Protein AF-A0A9D0N585-F1 (afdb_monomer_lite)

Structure (mmCIF, N/CA/C/O backbone):
data_AF-A0A9D0N585-F1
#
_entry.id   AF-A0A9D0N585-F1
#
loop_
_atom_site.group_PDB
_atom_site.id
_atom_site.type_symbol
_atom_site.label_atom_id
_atom_site.label_alt_id
_atom_site.label_comp_id
_atom_site.label_asym_id
_atom_site.label_entity_id
_atom_site.label_seq_id
_atom_site.pdbx_PDB_ins_code
_atom_site.Cartn_x
_atom_site.Cartn_y
_atom_site.Cartn_z
_atom_site.occupancy
_atom_site.B_iso_or_equiv
_atom_site.auth_seq_id
_atom_site.auth_comp_id
_atom_site.auth_asym_id
_atom_site.auth_atom_id
_atom_site.pdbx_PDB_model_num
ATOM 1 N N . MET A 1 1 ? -32.429 2.921 0.649 1.00 47.47 1 MET A N 1
ATOM 2 C CA . MET A 1 1 ? -32.322 4.046 1.607 1.00 47.47 1 MET A CA 1
ATOM 3 C C . MET A 1 1 ? -30.871 4.127 2.064 1.00 47.47 1 MET A C 1
ATOM 5 O O . MET A 1 1 ? -30.439 3.234 2.783 1.00 47.47 1 MET A O 1
ATOM 9 N N . SER A 1 2 ? -30.091 5.106 1.595 1.00 68.81 2 SER A N 1
ATOM 10 C CA . SER A 1 2 ? -28.713 5.315 2.069 1.00 68.81 2 SER A CA 1
ATOM 11 C C . SER A 1 2 ? -28.744 5.973 3.449 1.00 68.81 2 SER A C 1
ATOM 13 O O . SER A 1 2 ? -29.383 7.010 3.616 1.00 68.81 2 SER A O 1
ATOM 15 N N . LYS A 1 3 ? -28.075 5.383 4.443 1.00 78.12 3 LYS A N 1
ATOM 16 C CA . LYS A 1 3 ? -27.885 6.027 5.748 1.00 78.12 3 LYS A CA 1
ATOM 17 C C . LYS A 1 3 ? -26.830 7.125 5.617 1.00 78.12 3 LYS A C 1
ATOM 19 O O . LYS A 1 3 ? -25.709 6.847 5.205 1.00 78.12 3 LYS A O 1
ATOM 24 N N . THR A 1 4 ? -27.193 8.353 5.967 1.00 83.00 4 THR A N 1
ATOM 25 C CA . THR A 1 4 ? -26.266 9.480 6.125 1.00 83.00 4 THR A CA 1
ATOM 26 C C . THR A 1 4 ? -25.706 9.483 7.541 1.00 83.00 4 THR A C 1
ATOM 28 O O . THR A 1 4 ? -26.479 9.440 8.496 1.00 83.00 4 THR A O 1
ATOM 31 N N . TYR A 1 5 ? -24.381 9.545 7.664 1.00 85.00 5 TYR A N 1
ATOM 32 C CA . TYR A 1 5 ? -23.670 9.616 8.940 1.00 85.00 5 TYR A CA 1
ATOM 33 C C . TYR A 1 5 ? -23.118 11.025 9.164 1.00 85.00 5 TYR A C 1
ATOM 35 O O . TYR A 1 5 ? -22.679 11.692 8.227 1.00 85.00 5 TYR A O 1
ATOM 43 N N . THR A 1 6 ? -23.116 11.470 10.414 1.00 88.62 6 THR A N 1
ATOM 44 C CA . THR A 1 6 ? -22.455 12.699 10.857 1.00 88.62 6 THR A CA 1
ATOM 45 C C . THR A 1 6 ? -20.938 12.509 10.953 1.00 88.62 6 THR A C 1
ATOM 47 O O . THR A 1 6 ? -20.429 11.395 11.090 1.00 88.62 6 THR A O 1
ATOM 50 N N . LEU A 1 7 ? -20.188 13.615 10.926 1.00 82.75 7 LEU A N 1
ATOM 51 C CA . LEU A 1 7 ? -18.726 13.595 11.045 1.00 82.75 7 LEU A CA 1
ATOM 52 C C . LEU A 1 7 ? -18.251 12.934 12.353 1.00 82.75 7 LEU A C 1
ATOM 54 O O . LEU A 1 7 ? -17.238 12.237 12.368 1.00 82.75 7 LEU A O 1
ATOM 58 N N . GLU A 1 8 ? -18.984 13.126 13.450 1.00 83.44 8 GLU A N 1
ATOM 59 C CA . GLU A 1 8 ? -18.677 12.478 14.727 1.00 83.44 8 GLU A CA 1
ATOM 60 C C . GLU A 1 8 ? -18.925 10.970 14.698 1.00 83.44 8 GLU A C 1
ATOM 62 O O . GLU A 1 8 ? -18.147 10.214 15.277 1.00 83.44 8 GLU A O 1
ATOM 67 N N . GLU A 1 9 ? -19.983 10.521 14.019 1.00 82.38 9 GLU A N 1
ATOM 68 C CA . GLU A 1 9 ? -20.273 9.095 13.855 1.00 82.38 9 GLU A CA 1
ATOM 69 C C . GLU A 1 9 ? -19.192 8.410 13.024 1.00 82.38 9 GLU A C 1
ATOM 71 O O . GLU A 1 9 ? -18.703 7.360 13.429 1.00 82.38 9 GLU A O 1
ATOM 76 N N . ILE A 1 10 ? -18.744 9.038 11.933 1.00 82.00 10 ILE A N 1
ATOM 77 C CA . ILE A 1 10 ? -17.650 8.523 11.096 1.00 82.00 10 ILE A CA 1
ATOM 78 C C . ILE A 1 10 ? -16.357 8.394 11.910 1.00 82.00 10 ILE A C 1
ATOM 80 O O . ILE A 1 10 ? -15.688 7.369 11.842 1.00 82.00 10 ILE A O 1
ATOM 84 N N . LYS A 1 11 ? -16.017 9.393 12.733 1.00 76.81 11 LYS A N 1
ATOM 85 C CA . LYS A 1 11 ? -14.808 9.350 13.577 1.00 76.81 11 LYS A CA 1
ATOM 86 C C . LYS A 1 11 ? -14.860 8.275 14.666 1.00 76.81 11 LYS A C 1
ATOM 88 O O . LYS A 1 11 ? -13.815 7.786 15.084 1.00 76.81 11 LYS A O 1
ATOM 93 N N . LYS A 1 12 ? -16.057 7.927 15.146 1.00 76.81 12 LYS A N 1
ATOM 94 C CA . LYS A 1 12 ? -16.276 6.874 16.153 1.00 76.81 12 LYS A CA 1
ATOM 95 C C . LYS A 1 12 ? -16.377 5.480 15.536 1.00 76.81 12 LYS A C 1
ATOM 97 O O . LYS A 1 12 ? -16.323 4.492 16.271 1.00 76.81 12 LYS A O 1
ATOM 102 N N . MET A 1 13 ? -16.530 5.372 14.215 1.00 81.56 13 MET A N 1
ATOM 103 C CA . MET A 1 13 ? -16.482 4.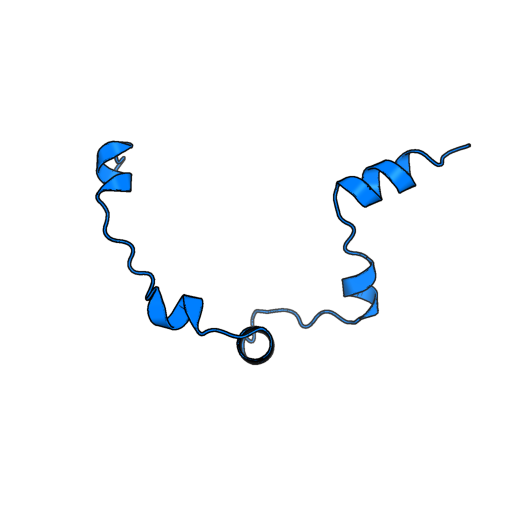082 13.544 1.00 81.56 13 MET A CA 1
ATOM 104 C C . MET A 1 13 ? -15.092 3.482 13.725 1.00 81.56 13 MET A C 1
ATOM 106 O O . MET A 1 13 ? -14.080 4.042 13.311 1.00 81.56 13 MET A O 1
ATOM 110 N N . LYS A 1 14 ? -15.054 2.322 14.379 1.00 69.12 14 LYS A N 1
ATOM 111 C CA . LYS A 1 14 ? -13.821 1.571 14.575 1.00 69.12 14 LYS A CA 1
ATOM 112 C C . LYS A 1 14 ? -13.296 1.175 13.197 1.00 69.12 14 LYS A C 1
ATOM 114 O O . LYS A 1 1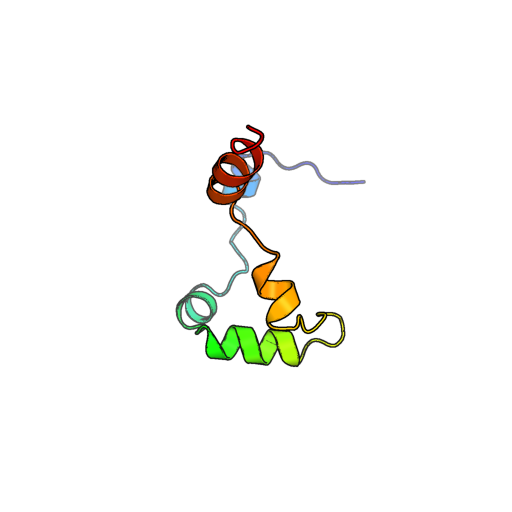4 ? -14.010 0.511 12.442 1.00 69.12 14 LYS A O 1
ATOM 119 N N . SER A 1 15 ? -12.074 1.595 12.876 1.00 71.06 15 SER A N 1
ATOM 120 C CA . SER A 1 15 ? -11.407 1.126 11.667 1.00 71.06 15 SER A CA 1
ATOM 121 C C . SER A 1 15 ? -11.374 -0.402 11.697 1.00 71.06 15 SER A C 1
ATOM 123 O O . SER A 1 15 ? -10.979 -0.998 12.700 1.00 71.06 15 SER A O 1
ATOM 125 N N . LYS A 1 16 ? -11.852 -1.033 10.623 1.00 75.81 16 LYS A N 1
ATOM 126 C CA . LYS A 1 16 ? -11.716 -2.483 10.428 1.00 75.81 16 LYS A CA 1
ATOM 127 C C . LYS A 1 16 ? -10.324 -2.854 9.920 1.00 75.81 16 LYS A C 1
ATOM 129 O O . LYS A 1 16 ? -10.047 -4.036 9.756 1.00 75.81 16 LYS A O 1
ATOM 134 N N . THR A 1 17 ? -9.486 -1.857 9.643 1.00 80.12 17 THR A N 1
ATOM 135 C CA . THR A 1 17 ? -8.113 -2.065 9.210 1.00 80.12 17 THR A CA 1
ATOM 136 C C . THR A 1 17 ? -7.343 -2.751 10.327 1.00 80.12 17 THR A C 1
ATOM 138 O O . THR A 1 17 ? -7.266 -2.238 11.445 1.00 80.12 17 THR A O 1
ATOM 141 N N . ASP A 1 18 ? -6.764 -3.900 10.006 1.00 84.06 18 ASP A N 1
ATOM 142 C CA . ASP A 1 18 ? -5.740 -4.519 10.831 1.00 84.06 18 ASP A CA 1
ATOM 143 C C . ASP A 1 18 ? -4.463 -3.678 10.710 1.00 84.06 18 ASP A C 1
ATOM 145 O O . ASP A 1 18 ? -3.726 -3.748 9.725 1.00 84.06 18 ASP A O 1
ATOM 149 N N . VAL A 1 19 ? -4.268 -2.794 11.688 1.00 84.50 19 VAL A N 1
ATOM 150 C CA . VAL A 1 19 ? -3.169 -1.821 11.701 1.00 84.50 19 VAL A CA 1
ATOM 151 C C . VAL A 1 19 ? -1.815 -2.523 11.812 1.00 84.50 19 VAL A C 1
ATOM 153 O O . VAL A 1 19 ? -0.840 -2.058 11.227 1.00 84.50 19 VAL A O 1
ATOM 156 N N . ASP A 1 20 ? -1.750 -3.653 12.515 1.00 85.25 20 ASP A N 1
ATOM 157 C CA . ASP A 1 20 ? -0.506 -4.400 12.692 1.00 85.25 20 ASP A CA 1
ATOM 158 C C . ASP A 1 20 ? -0.108 -5.115 11.404 1.00 85.25 20 ASP A C 1
ATOM 160 O O . ASP A 1 20 ? 1.070 -5.113 11.044 1.00 85.25 20 ASP A O 1
ATOM 164 N N . PHE A 1 21 ? -1.078 -5.695 10.694 1.00 85.44 21 PHE A N 1
ATOM 165 C CA . PHE A 1 21 ? -0.858 -6.246 9.359 1.00 85.44 21 PHE A CA 1
ATOM 166 C C . PHE A 1 21 ? -0.408 -5.154 8.381 1.00 85.44 21 PHE A C 1
ATOM 168 O O . PHE A 1 21 ? 0.613 -5.307 7.711 1.00 85.44 21 PHE A O 1
ATOM 175 N N . PHE A 1 22 ? -1.113 -4.018 8.359 1.00 84.81 22 PHE A N 1
ATOM 176 C CA . PHE A 1 22 ? -0.790 -2.888 7.487 1.00 84.81 22 PHE A CA 1
ATOM 177 C C . PHE A 1 22 ? 0.636 -2.372 7.718 1.00 84.81 22 PHE A C 1
ATOM 179 O O . PHE A 1 22 ? 1.412 -2.256 6.776 1.00 84.81 22 PHE A O 1
ATOM 186 N N . ASN A 1 23 ? 1.022 -2.144 8.975 1.00 85.75 23 ASN A N 1
ATOM 187 C CA . ASN A 1 23 ? 2.348 -1.622 9.314 1.00 85.75 23 ASN A CA 1
ATOM 188 C C . ASN A 1 23 ? 3.493 -2.610 9.036 1.00 85.75 23 ASN A C 1
ATOM 190 O O . ASN A 1 23 ? 4.646 -2.193 8.951 1.00 85.75 23 ASN A O 1
ATOM 194 N N . LYS A 1 24 ? 3.202 -3.912 8.940 1.00 92.88 24 LYS A N 1
ATOM 195 C CA . LYS A 1 24 ? 4.190 -4.955 8.621 1.00 92.88 24 LYS A CA 1
ATOM 196 C C . LYS A 1 24 ? 4.269 -5.277 7.131 1.00 92.88 24 LYS A C 1
ATOM 198 O O . LYS A 1 24 ? 5.179 -6.002 6.740 1.00 92.88 24 LYS A O 1
ATOM 203 N N . THR A 1 25 ? 3.332 -4.777 6.329 1.00 91.31 25 THR A N 1
ATOM 204 C CA . THR A 1 25 ? 3.286 -5.038 4.889 1.00 91.31 25 THR A CA 1
ATOM 205 C C . THR A 1 25 ? 4.476 -4.362 4.210 1.00 91.31 25 THR A C 1
ATOM 207 O O . THR A 1 25 ? 4.679 -3.157 4.352 1.00 91.31 25 THR A O 1
ATOM 210 N N . THR A 1 26 ? 5.276 -5.139 3.482 1.00 91.38 26 THR A N 1
ATOM 211 C CA . THR A 1 26 ? 6.449 -4.646 2.749 1.00 91.38 26 THR A CA 1
ATOM 212 C C . THR A 1 26 ? 6.120 -4.348 1.286 1.00 91.38 26 THR A C 1
ATOM 214 O O . THR A 1 26 ? 5.121 -4.824 0.751 1.00 91.38 26 THR A O 1
ATOM 217 N N . GLU A 1 27 ? 6.989 -3.605 0.593 1.00 84.88 27 GLU A N 1
ATOM 218 C CA . GLU A 1 27 ? 6.852 -3.367 -0.856 1.00 84.88 27 GLU A CA 1
ATOM 219 C C . GLU A 1 27 ? 6.798 -4.671 -1.662 1.00 84.88 27 GLU A C 1
ATOM 221 O O . GLU A 1 27 ? 6.050 -4.778 -2.633 1.00 84.88 27 GLU A O 1
ATOM 226 N N . LYS A 1 28 ? 7.549 -5.691 -1.229 1.00 85.75 28 LYS A N 1
ATOM 227 C CA . LYS A 1 28 ? 7.524 -7.014 -1.851 1.00 85.75 28 LYS A CA 1
ATOM 228 C C . LYS A 1 28 ? 6.151 -7.675 -1.704 1.00 85.75 28 LYS A C 1
ATOM 230 O O . LYS A 1 28 ? 5.641 -8.208 -2.685 1.00 85.75 28 LYS A O 1
ATOM 235 N N . ASP A 1 29 ? 5.550 -7.601 -0.517 1.00 85.38 29 A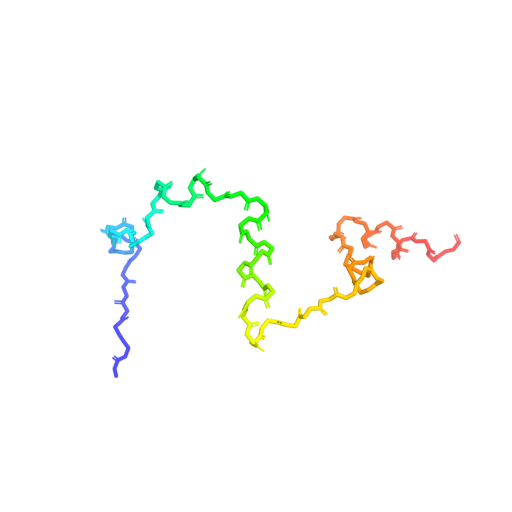SP A N 1
ATOM 236 C CA . ASP A 1 29 ? 4.218 -8.165 -0.264 1.00 85.38 29 ASP A CA 1
ATOM 237 C C . ASP A 1 29 ? 3.152 -7.467 -1.118 1.00 85.38 29 ASP A C 1
ATOM 239 O O . ASP A 1 29 ? 2.265 -8.122 -1.660 1.00 85.38 29 ASP A O 1
ATOM 243 N N . ILE A 1 30 ? 3.266 -6.144 -1.287 1.00 84.88 30 ILE A N 1
ATOM 244 C CA . ILE A 1 30 ? 2.373 -5.358 -2.152 1.00 84.88 30 ILE A CA 1
ATOM 245 C C . ILE A 1 30 ? 2.511 -5.810 -3.607 1.00 84.88 30 ILE A C 1
ATOM 247 O O . ILE A 1 30 ? 1.504 -6.020 -4.282 1.00 84.88 30 ILE A O 1
ATOM 251 N N . MET A 1 31 ? 3.743 -5.987 -4.088 1.00 82.69 31 MET A N 1
ATOM 252 C CA . MET A 1 31 ? 4.002 -6.426 -5.459 1.00 82.69 31 MET A CA 1
ATOM 253 C C . MET A 1 31 ? 3.455 -7.838 -5.709 1.00 82.69 31 MET A C 1
ATOM 255 O O . MET A 1 31 ? 2.768 -8.062 -6.701 1.00 82.69 31 MET A O 1
ATOM 259 N N . GLU A 1 32 ? 3.697 -8.784 -4.798 1.00 84.75 32 GLU A N 1
ATOM 260 C CA . GLU A 1 32 ? 3.177 -10.153 -4.915 1.00 84.75 32 GLU A CA 1
ATOM 261 C C . GLU A 1 32 ? 1.642 -10.192 -4.902 1.00 84.75 32 GLU A C 1
ATOM 263 O O . GLU A 1 32 ? 1.040 -10.907 -5.706 1.00 84.75 32 GLU A O 1
ATOM 268 N N . GLN A 1 33 ? 0.999 -9.396 -4.040 1.00 83.69 33 GLN A N 1
ATOM 269 C CA . GLN A 1 33 ? -0.462 -9.268 -4.008 1.00 83.69 33 GLN A CA 1
ATOM 270 C C . GLN A 1 33 ? -1.005 -8.672 -5.307 1.00 83.69 33 GLN A C 1
ATOM 272 O O . GLN A 1 33 ? -1.964 -9.203 -5.859 1.00 83.69 33 GLN A O 1
ATOM 277 N N . SER A 1 34 ? -0.358 -7.624 -5.818 1.00 81.31 34 SER A N 1
ATOM 278 C CA . SER A 1 34 ? -0.761 -6.945 -7.053 1.00 81.31 34 SER A CA 1
ATOM 279 C C . SER A 1 34 ? -0.634 -7.856 -8.275 1.00 81.31 34 SER A C 1
ATOM 281 O O . SER A 1 34 ? -1.510 -7.857 -9.126 1.00 81.31 34 SER A O 1
ATOM 283 N N . ILE A 1 35 ? 0.422 -8.674 -8.353 1.00 81.56 35 ILE A N 1
ATOM 284 C CA . ILE A 1 35 ? 0.600 -9.666 -9.431 1.00 81.56 35 ILE A CA 1
ATOM 285 C C . ILE A 1 35 ? -0.430 -10.800 -9.328 1.00 81.56 35 ILE A C 1
ATOM 287 O O . ILE A 1 35 ? -0.834 -11.370 -10.340 1.00 81.56 35 ILE A O 1
ATOM 291 N N . SER A 1 36 ? -0.824 -11.164 -8.107 1.00 82.25 36 SER A N 1
ATOM 292 C CA . SER A 1 36 ? -1.760 -12.267 -7.864 1.00 82.25 36 SER A CA 1
ATOM 293 C C . SER A 1 36 ? -3.219 -11.887 -8.124 1.00 82.25 36 SER A C 1
ATOM 295 O O . SER A 1 36 ? -4.062 -12.779 -8.230 1.00 82.25 36 SER A O 1
ATOM 297 N N . ASP A 1 37 ? -3.527 -10.591 -8.198 1.00 82.00 37 ASP A N 1
ATOM 298 C CA . ASP A 1 37 ? -4.868 -10.093 -8.474 1.00 82.00 37 ASP A CA 1
ATOM 299 C C . ASP A 1 37 ? -5.143 -10.112 -9.993 1.00 82.00 37 ASP A C 1
ATOM 301 O O . ASP A 1 37 ? -4.516 -9.357 -10.738 1.00 82.00 37 ASP A O 1
ATOM 305 N N 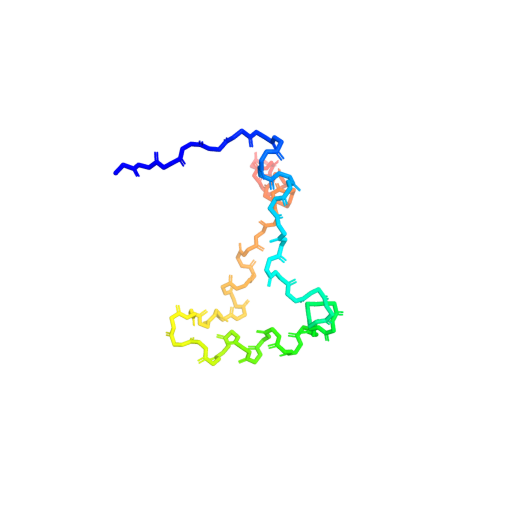. PRO A 1 38 ? -6.079 -10.953 -10.479 1.00 79.00 38 PRO A N 1
ATOM 306 C CA . PRO A 1 38 ? -6.386 -11.058 -11.905 1.00 79.00 38 PRO A CA 1
ATOM 307 C C . PRO A 1 38 ? -7.015 -9.786 -12.490 1.00 79.00 38 PRO A C 1
ATOM 309 O O . PRO A 1 38 ? -7.001 -9.623 -13.711 1.00 79.00 38 PRO A O 1
ATOM 312 N N . ASP A 1 39 ? -7.562 -8.908 -11.646 1.00 86.31 39 ASP A N 1
ATOM 313 C CA . ASP A 1 39 ? -8.150 -7.633 -12.056 1.00 86.31 39 ASP A CA 1
ATOM 314 C C . ASP A 1 39 ? -7.114 -6.495 -12.058 1.00 86.31 39 ASP A C 1
ATOM 316 O O . ASP A 1 39 ? -7.384 -5.415 -12.590 1.00 86.31 39 ASP A O 1
ATOM 320 N N . THR A 1 40 ? -5.921 -6.716 -11.490 1.00 78.12 40 THR A N 1
ATOM 321 C CA . THR A 1 40 ? -4.850 -5.718 -11.469 1.00 78.12 40 THR A CA 1
ATOM 322 C C . THR A 1 40 ? -3.999 -5.834 -12.739 1.00 78.12 40 THR A C 1
A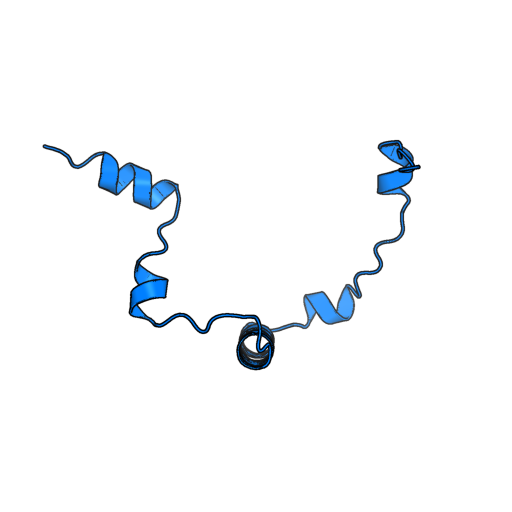TOM 324 O O . THR A 1 40 ? -3.299 -6.830 -12.931 1.00 78.12 40 THR A O 1
ATOM 327 N N . PRO A 1 41 ? -4.014 -4.829 -13.636 1.00 75.88 41 PRO A N 1
ATOM 328 C CA . PRO A 1 41 ? -3.170 -4.855 -14.821 1.00 75.88 41 PRO A CA 1
ATOM 329 C C . PRO A 1 41 ? -1.698 -4.746 -14.416 1.00 75.88 41 PRO A C 1
ATOM 331 O O . PRO A 1 41 ? -1.297 -3.826 -13.701 1.00 75.88 41 PRO A O 1
ATOM 334 N N . TYR A 1 42 ? -0.880 -5.676 -14.903 1.00 73.44 42 TYR A N 1
ATOM 335 C CA . TYR A 1 42 ? 0.565 -5.601 -14.743 1.00 73.44 42 TYR A CA 1
ATOM 336 C C . TYR A 1 42 ? 1.127 -4.558 -15.711 1.00 73.44 42 TYR A C 1
ATOM 338 O O . TYR A 1 42 ? 1.159 -4.788 -16.920 1.00 73.44 42 TYR A O 1
ATOM 346 N N . LEU A 1 43 ? 1.540 -3.409 -15.175 1.00 78.06 43 LEU A N 1
ATOM 347 C CA . LEU A 1 43 ? 2.168 -2.350 -15.958 1.00 78.06 43 LEU A CA 1
ATOM 348 C C . LEU A 1 43 ? 3.610 -2.726 -16.295 1.00 78.06 43 LEU A C 1
ATOM 350 O O . LEU A 1 43 ? 4.372 -3.192 -15.446 1.00 78.06 43 LEU A O 1
ATOM 354 N N . THR A 1 44 ? 3.994 -2.482 -17.539 1.00 81.00 44 THR A N 1
ATOM 355 C CA . THR A 1 44 ? 5.383 -2.577 -17.986 1.00 81.00 44 THR A CA 1
ATOM 356 C C . THR A 1 44 ? 6.226 -1.446 -17.398 1.00 81.00 44 THR A C 1
ATOM 358 O O . THR A 1 44 ? 5.715 -0.399 -17.002 1.00 81.00 44 THR A O 1
ATOM 361 N N . GLU A 1 45 ? 7.551 -1.618 -17.369 1.00 81.06 45 GLU A N 1
ATOM 362 C CA . GLU A 1 45 ? 8.455 -0.553 -16.913 1.00 81.06 45 GLU A CA 1
ATOM 363 C C . GLU A 1 45 ? 8.300 0.742 -17.718 1.00 81.06 45 GLU A C 1
ATOM 365 O O . GLU A 1 45 ? 8.501 1.827 -17.176 1.00 81.06 45 GLU A O 1
ATOM 370 N N . ASP A 1 46 ? 7.952 0.641 -19.001 1.00 82.62 46 ASP A N 1
ATOM 371 C CA . ASP A 1 46 ? 7.753 1.806 -19.858 1.00 82.62 46 ASP A CA 1
ATOM 372 C C . ASP A 1 46 ? 6.452 2.537 -19.515 1.00 82.62 46 ASP A C 1
ATOM 374 O O . ASP A 1 46 ? 6.473 3.756 -19.375 1.00 82.62 46 ASP A O 1
ATOM 378 N N . GLU A 1 47 ? 5.368 1.810 -19.235 1.00 80.44 47 GLU A N 1
ATOM 379 C CA . GLU A 1 47 ? 4.121 2.403 -18.734 1.00 80.44 47 GLU A CA 1
ATOM 380 C C . GLU A 1 47 ? 4.304 3.030 -17.347 1.00 80.44 47 GLU A C 1
ATOM 382 O O . GLU A 1 47 ? 3.761 4.097 -17.077 1.00 80.44 47 GLU A O 1
ATOM 387 N N . ILE A 1 48 ? 5.118 2.428 -16.470 1.00 82.88 48 ILE A N 1
ATOM 388 C CA . ILE A 1 48 ? 5.443 3.005 -15.155 1.00 82.88 48 ILE A CA 1
ATOM 389 C C . ILE A 1 48 ? 6.191 4.339 -15.309 1.00 82.88 48 ILE A C 1
ATOM 391 O O . ILE A 1 48 ? 5.927 5.276 -14.556 1.00 82.88 48 ILE A O 1
ATOM 395 N N . LYS A 1 49 ? 7.089 4.465 -16.296 1.00 83.00 49 LYS A N 1
ATOM 396 C CA . LYS A 1 49 ? 7.831 5.714 -16.567 1.00 83.00 49 LYS A CA 1
ATOM 397 C C . LYS A 1 49 ? 6.941 6.850 -17.071 1.00 83.00 49 LYS A C 1
ATOM 399 O O . LYS A 1 49 ? 7.320 8.011 -16.925 1.00 83.00 49 LYS A O 1
ATOM 404 N N . GLU A 1 50 ? 5.782 6.548 -17.656 1.00 81.19 50 GLU A N 1
ATOM 405 C CA . GLU A 1 50 ? 4.819 7.572 -18.081 1.00 81.19 50 GLU A CA 1
ATOM 406 C C . GLU A 1 50 ? 4.119 8.245 -16.889 1.00 81.19 50 GLU A C 1
ATOM 408 O O . GLU A 1 50 ? 3.653 9.387 -16.994 1.00 81.19 50 GLU A O 1
ATOM 413 N N . PHE A 1 51 ? 4.090 7.588 -15.721 1.00 81.69 51 PHE A N 1
ATOM 414 C CA . PHE A 1 51 ? 3.582 8.201 -14.501 1.00 81.69 51 PHE A CA 1
ATOM 415 C C . PHE A 1 51 ? 4.542 9.283 -14.023 1.00 81.69 51 PHE A C 1
ATOM 417 O O . PHE A 1 51 ? 5.610 9.029 -13.475 1.00 81.69 51 PHE A O 1
ATOM 424 N N . THR A 1 52 ? 4.109 10.524 -14.184 1.00 80.31 52 THR A N 1
ATOM 425 C CA . THR A 1 52 ? 4.827 11.699 -13.701 1.00 80.31 52 THR A CA 1
ATOM 426 C C . THR A 1 52 ? 4.062 12.350 -12.560 1.00 80.31 52 THR A C 1
ATOM 428 O O . THR A 1 52 ? 2.823 12.483 -12.565 1.00 80.31 52 THR A O 1
ATOM 431 N N . THR A 1 53 ? 4.806 12.789 -11.549 1.00 78.06 53 THR A N 1
ATOM 432 C CA . THR A 1 53 ? 4.222 13.524 -10.430 1.00 78.06 53 THR A CA 1
ATOM 433 C C . THR A 1 53 ? 3.611 14.842 -10.924 1.00 78.06 53 THR A C 1
ATOM 435 O O . THR A 1 53 ? 4.033 15.399 -11.942 1.00 78.06 53 THR A O 1
ATOM 438 N N . PRO A 1 54 ? 2.609 15.397 -10.221 1.00 75.75 54 PRO A N 1
ATOM 439 C CA . PRO A 1 54 ? 2.048 16.701 -10.577 1.00 75.75 54 PRO A CA 1
ATOM 440 C C . PRO A 1 54 ? 3.091 17.830 -10.625 1.00 75.75 54 PRO A C 1
ATOM 442 O O . PRO A 1 54 ? 2.925 18.791 -11.373 1.00 75.75 54 PRO A O 1
ATOM 445 N N . GLU A 1 55 ? 4.162 17.733 -9.833 1.00 77.00 55 GLU A N 1
ATOM 446 C CA . GLU A 1 55 ? 5.269 18.693 -9.848 1.00 77.00 55 GLU A CA 1
ATOM 447 C C . GLU A 1 55 ? 6.168 18.532 -11.082 1.00 77.00 55 GLU A C 1
ATOM 449 O O . GLU A 1 55 ? 6.570 19.533 -11.676 1.00 77.00 55 GLU A O 1
ATOM 454 N N . GLU A 1 56 ? 6.454 17.296 -11.499 1.00 77.94 56 GLU A N 1
ATOM 455 C CA . GLU A 1 56 ? 7.207 17.002 -12.727 1.00 77.94 56 GLU A CA 1
ATOM 456 C C . GLU A 1 56 ? 6.432 17.404 -13.982 1.00 77.94 56 GLU A C 1
ATOM 458 O O . GLU A 1 56 ? 7.015 18.001 -14.886 1.00 77.94 56 GLU A O 1
ATOM 463 N N . ARG A 1 57 ? 5.110 17.185 -14.007 1.00 76.12 57 ARG A N 1
ATOM 464 C CA . ARG A 1 57 ? 4.242 17.648 -15.102 1.00 76.12 57 ARG A CA 1
ATOM 465 C C . ARG A 1 57 ? 4.318 19.155 -15.296 1.00 76.12 57 ARG A C 1
ATOM 467 O O . ARG A 1 57 ? 4.609 19.608 -16.392 1.00 76.12 57 ARG A O 1
ATOM 474 N N . LYS A 1 58 ? 4.214 19.937 -14.216 1.00 73.38 58 LYS A N 1
ATOM 475 C CA . LYS A 1 58 ? 4.350 21.405 -14.284 1.00 73.38 58 LYS A CA 1
ATOM 476 C C . LYS A 1 58 ? 5.700 21.874 -14.838 1.00 73.38 58 LYS A C 1
ATOM 478 O O . LYS A 1 58 ? 5.764 22.942 -15.436 1.00 73.38 58 LYS A O 1
ATOM 483 N N . LYS A 1 59 ? 6.781 21.117 -14.615 1.00 69.25 59 LYS A N 1
ATOM 484 C CA . LYS A 1 59 ? 8.113 21.437 -15.161 1.00 69.25 59 LYS A CA 1
ATOM 485 C C . LYS A 1 59 ? 8.244 21.087 -16.642 1.00 69.25 59 LYS A C 1
ATOM 487 O O . LYS A 1 59 ? 9.013 21.752 -17.330 1.00 69.25 59 LYS A O 1
ATOM 492 N N . ASN A 1 60 ? 7.542 20.057 -17.106 1.00 65.19 60 ASN A N 1
ATOM 493 C CA . ASN A 1 60 ? 7.563 19.631 -18.503 1.00 65.19 60 ASN A CA 1
ATOM 494 C C . ASN A 1 60 ? 6.598 20.461 -19.362 1.00 65.19 60 ASN A C 1
ATOM 496 O O . ASN A 1 60 ? 6.998 20.914 -20.427 1.00 65.19 60 ASN A O 1
ATOM 500 N N . ASP A 1 61 ? 5.405 20.775 -18.851 1.00 64.31 61 ASP A N 1
ATOM 501 C CA . ASP A 1 61 ? 4.409 21.631 -19.520 1.00 64.31 61 ASP A CA 1
ATOM 502 C C . ASP A 1 61 ? 4.841 23.112 -19.581 1.00 64.31 61 ASP A C 1
ATOM 504 O O . ASP A 1 61 ? 4.275 23.908 -20.320 1.00 64.31 61 ASP A O 1
ATOM 508 N N . GLY A 1 62 ? 5.843 23.504 -18.784 1.00 59.03 62 GLY A N 1
ATOM 509 C CA . GLY A 1 62 ? 6.454 24.838 -18.797 1.00 59.03 62 GLY A CA 1
ATOM 510 C C . GLY A 1 62 ? 7.682 24.968 -19.708 1.00 59.03 62 GLY A C 1
ATOM 511 O O . GLY A 1 62 ? 8.343 26.003 -19.666 1.00 59.03 62 GLY A O 1
ATOM 512 N N . LYS A 1 63 ? 8.021 23.925 -20.479 1.00 57.28 63 LYS A N 1
ATOM 513 C CA . LYS A 1 63 ? 9.076 23.929 -21.506 1.00 57.28 63 LYS A CA 1
ATOM 514 C C . LYS A 1 63 ? 8.468 23.834 -22.910 1.00 57.28 63 LYS A C 1
ATOM 516 O O . LYS A 1 63 ? 8.882 23.007 -23.716 1.00 57.28 63 LYS A O 1
ATOM 521 N N . GLU A 1 64 ? 7.484 24.671 -23.195 1.00 57.03 64 GLU A N 1
ATOM 522 C CA . GLU A 1 64 ? 7.207 25.095 -24.568 1.00 57.03 64 GLU A CA 1
ATOM 523 C C . GLU A 1 64 ? 7.756 26.520 -24.710 1.00 57.03 64 GLU A C 1
ATOM 525 O O . GLU A 1 64 ? 7.063 27.479 -24.388 1.00 57.03 64 GLU A O 1
ATOM 530 N N . ASP A 1 65 ? 9.060 26.601 -25.014 1.00 47.91 65 ASP A N 1
ATOM 531 C CA . ASP A 1 65 ? 9.781 27.628 -25.802 1.00 47.91 65 ASP A CA 1
ATOM 532 C C . ASP A 1 65 ? 11.310 27.444 -25.670 1.00 47.91 65 ASP A C 1
ATOM 534 O O . ASP A 1 65 ? 11.845 27.480 -24.534 1.00 47.91 65 ASP A O 1
#

pLDDT: mean 78.47, std 9.18, range [47.47, 92.88]

Secondary structure (DSSP, 8-state):
-PPP--HHHHHHSPP-S-HHHHHH--HHHHHHHHHH-TTS----HHHHHH---HHHHHHHTT---

Foldseek 3Di:
DDDDDDPVRVVPPDDPDPVVCVVPQDPVNVVVVLVPDPPRDDDDPVNVVVDDDPVRVVVVVVPPD

Sequence (65 aa):
MSKTYTLEEIKKMKSKTDVDFFNKTTEKDIMEQSISDPDTPYLTEDEIKEFTTPEERKKNDGKED

Radius of gyration: 19.68 Å; chains: 1;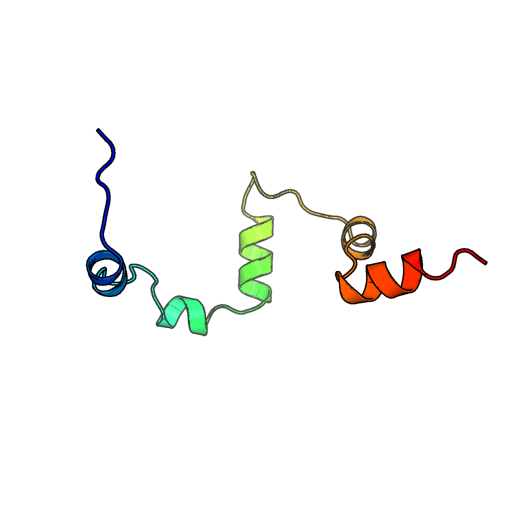 bounding box: 42×40×42 Å